Protein AF-S4GES2-F1 (afdb_monomer)

Radius of gyration: 15.38 Å; Cα contacts (8 Å, |Δi|>4): 86; chains: 1; bounding box: 32×27×55 Å

Foldseek 3Di:
DDPPPPPPPQQFDQALLQVQLVVQLVVCVVVVHDPVVSNLLSNLSSVVNRRDPDNHDPPDDSVSSVVSSVVVVPPD

Sequence (76 aa):
RGNGGEGVRAVGNDNGSSDAATAALIYARYNHFDNTKTGRFAVAAAALNTESVEAVHESMTPELVMERMENIHERV

InterPro domains:
  IPR029056 Ribokinase-like [G3DSA:3.40.1190.20] (5-75)
  IPR029056 Ribokinase-like [SSF53613] (11-70)

Mean predicted aligned error: 8.87 Å

Organism: NCBI:txid1261066

Structure (mmCIF, N/CA/C/O backbone):
data_AF-S4GES2-F1
#
_entry.id   AF-S4GES2-F1
#
loop_
_atom_site.group_PDB
_atom_site.id
_atom_site.type_symbol
_atom_site.label_atom_id
_atom_site.label_alt_id
_atom_si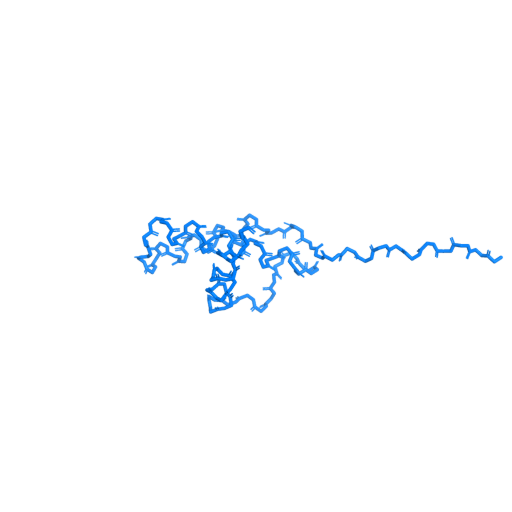te.label_comp_id
_atom_site.label_asym_id
_atom_site.label_entity_id
_atom_site.label_seq_id
_atom_site.pdbx_PDB_ins_code
_atom_site.Cartn_x
_atom_site.Cartn_y
_atom_site.Cartn_z
_atom_site.occupancy
_atom_site.B_iso_or_equiv
_atom_site.auth_seq_id
_atom_site.auth_comp_id
_atom_site.auth_asym_id
_atom_site.auth_atom_id
_atom_site.pdbx_PDB_model_num
ATOM 1 N N . ARG A 1 1 ? 19.901 1.550 -42.449 1.00 40.41 1 ARG A N 1
ATOM 2 C CA . ARG A 1 1 ? 19.909 2.139 -41.088 1.00 40.41 1 ARG A CA 1
ATOM 3 C C . ARG A 1 1 ? 18.521 1.910 -40.514 1.00 40.41 1 ARG A C 1
ATOM 5 O O . ARG A 1 1 ? 17.585 2.507 -41.021 1.00 40.41 1 ARG A O 1
ATOM 12 N N . GLY A 1 2 ? 18.379 0.924 -39.628 1.00 39.31 2 GLY A N 1
ATOM 13 C CA . GLY A 1 2 ? 17.084 0.524 -39.080 1.00 39.31 2 GLY A CA 1
ATOM 14 C C . GLY A 1 2 ? 16.611 1.513 -38.023 1.00 39.31 2 GLY A C 1
ATOM 15 O O . GLY A 1 2 ? 17.375 1.847 -37.121 1.00 39.31 2 GLY A O 1
ATOM 16 N N . ASN A 1 3 ? 15.362 1.956 -38.148 1.00 48.28 3 ASN A N 1
ATOM 17 C CA . ASN A 1 3 ? 14.609 2.574 -37.064 1.00 48.28 3 ASN A CA 1
ATOM 18 C C . ASN A 1 3 ? 14.267 1.469 -36.059 1.00 48.28 3 ASN A C 1
ATOM 20 O O . ASN A 1 3 ? 13.213 0.843 -36.147 1.00 48.28 3 ASN A O 1
ATOM 24 N N . GLY A 1 4 ? 15.200 1.173 -35.155 1.00 40.84 4 GLY A N 1
ATOM 25 C CA . GLY A 1 4 ? 14.896 0.417 -33.949 1.00 40.84 4 GLY A CA 1
ATOM 26 C C . GLY A 1 4 ? 14.105 1.340 -33.041 1.00 40.84 4 GLY A C 1
ATOM 27 O O . GLY A 1 4 ? 14.674 2.284 -32.503 1.00 40.84 4 GLY A O 1
ATOM 28 N N . GLY A 1 5 ? 12.793 1.118 -32.960 1.00 42.12 5 GLY A N 1
ATOM 29 C CA . GLY A 1 5 ? 11.935 1.834 -32.032 1.00 42.12 5 GLY A CA 1
ATOM 30 C C . GLY A 1 5 ? 12.539 1.755 -30.638 1.00 42.12 5 GLY A C 1
ATOM 31 O O . GLY A 1 5 ? 12.769 0.660 -30.124 1.00 42.12 5 GLY A O 1
ATOM 32 N N . GLU A 1 6 ? 12.813 2.916 -30.052 1.00 46.19 6 GLU A N 1
ATOM 33 C CA . GLU A 1 6 ? 12.950 3.053 -28.611 1.00 46.19 6 GLU A CA 1
ATOM 34 C C . GLU A 1 6 ? 11.610 2.608 -28.026 1.00 46.19 6 GLU A C 1
ATOM 36 O O . GLU A 1 6 ? 10.650 3.372 -27.942 1.00 46.19 6 GLU A O 1
ATOM 41 N N . GLY A 1 7 ? 11.504 1.307 -27.748 1.00 44.75 7 GLY A N 1
ATOM 42 C CA . GLY A 1 7 ? 10.383 0.744 -27.028 1.00 44.75 7 GLY A CA 1
ATOM 43 C C . GLY A 1 7 ? 10.274 1.526 -25.736 1.00 44.75 7 GLY A C 1
ATOM 44 O O . GLY A 1 7 ? 11.229 1.564 -24.960 1.00 44.75 7 GLY A O 1
ATOM 45 N N . VAL A 1 8 ? 9.139 2.198 -25.557 1.00 49.84 8 VAL A N 1
ATOM 46 C CA . VAL A 1 8 ? 8.758 2.841 -24.305 1.00 49.84 8 VAL A CA 1
ATOM 47 C C . VAL A 1 8 ? 9.073 1.839 -23.198 1.00 49.84 8 VAL A C 1
ATOM 49 O O . VAL A 1 8 ? 8.440 0.785 -23.128 1.00 49.84 8 VAL A O 1
ATOM 52 N N . ARG A 1 9 ? 10.111 2.103 -22.392 1.00 47.81 9 ARG A N 1
ATOM 53 C CA . ARG A 1 9 ? 10.368 1.297 -21.197 1.00 47.81 9 ARG A CA 1
ATOM 54 C C . ARG A 1 9 ? 9.098 1.406 -20.370 1.00 47.81 9 ARG A C 1
ATOM 56 O O . ARG A 1 9 ? 8.728 2.518 -20.000 1.00 47.81 9 ARG A O 1
ATOM 63 N N . ALA A 1 10 ? 8.418 0.284 -20.152 1.00 49.62 10 ALA A N 1
ATOM 64 C CA . ALA A 1 10 ? 7.269 0.240 -19.266 1.00 49.62 10 ALA A CA 1
ATOM 65 C C . ALA A 1 10 ? 7.703 0.836 -17.922 1.00 49.62 10 ALA A C 1
ATOM 67 O O . ALA A 1 10 ? 8.622 0.333 -17.272 1.00 49.62 10 ALA A O 1
ATOM 68 N N . VAL A 1 11 ? 7.118 1.979 -17.576 1.00 56.25 11 VAL A N 1
ATOM 69 C CA . VAL A 1 11 ? 7.280 2.599 -16.265 1.00 56.25 11 VAL A CA 1
ATOM 70 C C . VAL A 1 11 ? 6.324 1.826 -15.369 1.00 56.25 11 VAL A C 1
ATOM 72 O O . VAL A 1 11 ? 5.143 2.155 -15.311 1.00 56.25 11 VAL A O 1
ATOM 75 N N . GLY A 1 12 ? 6.815 0.729 -14.788 1.00 61.78 12 GLY A N 1
ATOM 76 C CA . GLY A 1 12 ? 6.034 -0.092 -13.871 1.00 61.78 12 GLY A CA 1
ATOM 77 C C . GLY A 1 12 ? 5.462 -1.402 -14.421 1.00 61.78 12 GLY A C 1
ATOM 78 O O . GLY A 1 12 ? 5.244 -1.557 -15.624 1.00 61.78 12 GLY A O 1
ATOM 79 N N . ASN A 1 13 ? 5.218 -2.340 -13.508 1.00 72.69 13 ASN A N 1
ATOM 80 C CA . ASN A 1 13 ? 4.644 -3.667 -13.700 1.00 72.69 13 ASN A CA 1
ATOM 81 C C . ASN A 1 13 ? 3.452 -3.833 -12.742 1.00 72.69 13 ASN A C 1
ATOM 83 O O . ASN A 1 13 ? 3.585 -3.651 -11.535 1.00 72.69 13 ASN A O 1
ATOM 87 N N . ASP A 1 14 ? 2.275 -4.170 -13.266 1.00 76.12 14 ASP A N 1
ATOM 88 C CA . ASP A 1 14 ? 1.052 -4.342 -12.474 1.00 76.12 14 ASP A CA 1
ATOM 89 C C . ASP A 1 14 ? 0.907 -5.740 -11.855 1.00 76.12 14 ASP A C 1
ATOM 91 O O . ASP A 1 14 ? 0.045 -5.948 -10.989 1.00 76.12 14 ASP A O 1
ATOM 95 N N . ASN A 1 15 ? 1.768 -6.685 -12.243 1.00 81.94 15 ASN A N 1
ATOM 96 C CA . ASN A 1 15 ? 1.832 -8.006 -11.631 1.00 81.94 15 ASN A CA 1
ATOM 97 C C . ASN A 1 15 ? 2.052 -7.885 -10.120 1.00 81.94 15 ASN A C 1
ATOM 99 O O . ASN A 1 15 ? 2.835 -7.060 -9.661 1.00 81.94 15 ASN A O 1
ATOM 103 N N . GLY A 1 16 ? 1.344 -8.707 -9.343 1.00 84.38 16 GLY A N 1
ATOM 104 C CA . GLY A 1 16 ? 1.453 -8.732 -7.881 1.00 84.38 16 GLY A CA 1
ATOM 105 C C . GLY A 1 16 ? 0.791 -7.552 -7.158 1.00 84.38 16 GLY A C 1
ATOM 106 O O . GLY A 1 16 ? 0.753 -7.542 -5.930 1.00 84.38 16 GLY A O 1
ATOM 107 N N . SER A 1 17 ? 0.195 -6.585 -7.867 1.00 88.06 17 SER A N 1
ATOM 108 C CA . SER A 1 17 ? -0.477 -5.437 -7.234 1.00 88.06 17 SER A CA 1
ATOM 109 C C . SER A 1 17 ? -1.670 -5.841 -6.353 1.00 88.06 17 SER A C 1
ATOM 111 O O . SER A 1 17 ? -1.858 -5.278 -5.273 1.00 88.06 17 SER A O 1
ATOM 113 N N . SER A 1 18 ? -2.446 -6.856 -6.755 1.00 89.62 18 SER A N 1
ATOM 114 C CA . SER A 1 18 ? -3.528 -7.426 -5.938 1.00 89.62 18 SER A CA 1
ATOM 115 C C . SER A 1 18 ? -3.008 -8.159 -4.702 1.00 89.62 18 SER A C 1
ATOM 117 O O . SER A 1 18 ? -3.634 -8.106 -3.640 1.00 89.62 18 SER A O 1
ATOM 119 N N . ASP A 1 19 ? -1.858 -8.820 -4.824 1.00 90.69 19 ASP A N 1
ATOM 120 C CA . ASP A 1 19 ? -1.223 -9.550 -3.727 1.00 90.69 19 ASP A CA 1
ATOM 121 C C . ASP A 1 19 ? -0.662 -8.562 -2.701 1.00 90.69 19 ASP A C 1
ATOM 123 O O . ASP A 1 19 ? -0.919 -8.703 -1.504 1.00 90.69 19 ASP A O 1
ATOM 127 N N . ALA A 1 20 ? -0.006 -7.494 -3.170 1.00 91.56 20 ALA A N 1
ATOM 128 C CA . ALA A 1 20 ? 0.450 -6.376 -2.350 1.00 91.56 20 ALA A CA 1
ATOM 129 C C . ALA A 1 20 ? -0.719 -5.693 -1.617 1.00 91.56 20 ALA A C 1
ATOM 131 O O . ALA A 1 20 ? -0.647 -5.476 -0.406 1.00 91.56 20 ALA A O 1
ATOM 132 N N . ALA A 1 21 ? -1.833 -5.427 -2.312 1.00 93.81 21 ALA A N 1
ATOM 133 C CA . ALA A 1 21 ? -3.044 -4.881 -1.695 1.00 93.81 21 ALA A CA 1
ATOM 134 C C . ALA A 1 21 ? -3.591 -5.801 -0.593 1.00 93.81 21 ALA A C 1
ATOM 136 O O . ALA A 1 21 ? -3.963 -5.343 0.489 1.00 93.81 21 ALA A O 1
ATOM 137 N N . THR A 1 22 ? -3.625 -7.107 -0.857 1.00 95.25 22 THR A N 1
ATOM 138 C CA . THR A 1 22 ? -4.142 -8.112 0.078 1.00 95.25 22 THR A CA 1
ATOM 139 C C . THR A 1 22 ? -3.245 -8.242 1.307 1.00 95.25 22 THR A C 1
ATOM 141 O O . THR A 1 22 ? -3.743 -8.233 2.434 1.00 95.25 22 THR A O 1
ATOM 144 N N . ALA A 1 23 ? -1.925 -8.292 1.122 1.00 93.81 23 ALA A N 1
ATOM 145 C CA . ALA A 1 23 ? -0.959 -8.315 2.216 1.00 93.81 23 ALA A CA 1
ATOM 146 C C . ALA A 1 23 ? -1.066 -7.054 3.088 1.00 93.81 23 ALA A C 1
ATOM 148 O O . ALA A 1 23 ? -1.125 -7.145 4.317 1.00 93.81 23 ALA A O 1
ATOM 149 N N . ALA A 1 24 ? -1.184 -5.882 2.461 1.00 95.00 24 ALA A N 1
ATOM 150 C CA . ALA A 1 24 ? -1.382 -4.613 3.152 1.00 95.00 24 ALA A CA 1
ATOM 151 C C . ALA A 1 24 ? -2.711 -4.567 3.923 1.00 95.00 24 ALA A C 1
ATOM 153 O O . ALA A 1 24 ? -2.757 -4.051 5.041 1.00 95.00 24 ALA A O 1
ATOM 154 N N . LEU A 1 25 ? -3.782 -5.156 3.383 1.00 95.62 25 LEU A N 1
ATOM 155 C CA . LEU A 1 25 ? -5.067 -5.276 4.073 1.00 95.62 25 LEU A CA 1
ATOM 156 C C . LEU A 1 25 ? -4.947 -6.147 5.330 1.00 95.62 25 LEU A C 1
ATOM 158 O O . LEU A 1 25 ? -5.424 -5.751 6.395 1.00 95.62 25 LEU A O 1
ATOM 162 N N . ILE A 1 26 ? -4.280 -7.302 5.234 1.00 96.31 26 ILE A N 1
A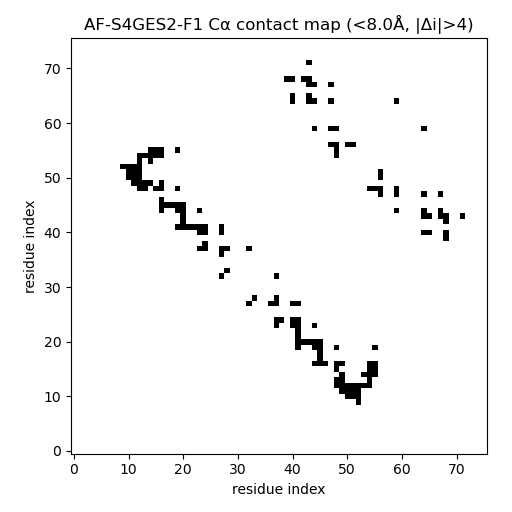TOM 163 C CA . ILE A 1 26 ? -4.025 -8.188 6.380 1.00 96.31 26 ILE A CA 1
ATOM 164 C C . ILE A 1 26 ? -3.203 -7.452 7.445 1.00 96.31 26 ILE A C 1
ATOM 166 O O . ILE A 1 26 ? -3.585 -7.446 8.616 1.00 96.31 26 ILE A O 1
ATOM 170 N N . TYR A 1 27 ? -2.126 -6.775 7.038 1.00 95.00 27 TYR A N 1
ATOM 171 C CA . TYR A 1 27 ? -1.286 -5.978 7.931 1.00 95.00 27 TYR A CA 1
ATOM 172 C C . TYR A 1 27 ? -2.088 -4.885 8.650 1.00 95.00 27 TYR A C 1
ATOM 174 O O . TYR A 1 27 ? -2.032 -4.775 9.876 1.00 95.00 27 TYR A O 1
ATOM 182 N N . ALA A 1 28 ? -2.870 -4.092 7.916 1.00 95.19 28 ALA A N 1
ATOM 183 C CA . ALA A 1 28 ? -3.651 -2.997 8.485 1.00 95.19 28 ALA A CA 1
ATOM 184 C C . ALA A 1 28 ? -4.706 -3.502 9.483 1.00 95.19 28 ALA A C 1
ATOM 186 O O . ALA A 1 28 ? -4.895 -2.900 10.543 1.00 95.19 28 ALA A O 1
ATOM 187 N N . ARG A 1 29 ? -5.353 -4.640 9.194 1.00 93.94 29 ARG A N 1
ATOM 188 C CA . ARG A 1 29 ? -6.325 -5.258 10.109 1.00 93.94 29 ARG A CA 1
ATOM 189 C C . ARG A 1 29 ? -5.671 -5.829 11.358 1.00 93.94 29 ARG A C 1
ATOM 191 O O . ARG A 1 29 ? -6.214 -5.641 12.444 1.00 93.94 29 ARG A O 1
ATOM 198 N N . TYR A 1 30 ? -4.509 -6.465 11.217 1.00 95.75 30 TYR A N 1
ATOM 199 C CA . TYR A 1 30 ? -3.714 -6.937 12.351 1.00 95.75 30 TYR A CA 1
ATOM 200 C C . TYR A 1 30 ? -3.302 -5.783 13.280 1.00 95.75 30 TYR A C 1
ATOM 202 O O . TYR A 1 30 ? -3.331 -5.930 14.495 1.00 95.75 30 TYR A O 1
ATOM 210 N N . ASN A 1 31 ? -3.009 -4.607 12.716 1.00 96.00 31 ASN A N 1
ATOM 211 C CA . ASN A 1 31 ? -2.652 -3.394 13.461 1.00 96.00 31 ASN A CA 1
ATOM 212 C C . ASN A 1 31 ? -3.862 -2.520 13.850 1.00 96.00 31 ASN A C 1
ATOM 214 O O . ASN A 1 31 ? -3.696 -1.347 14.187 1.00 96.00 31 ASN A O 1
ATOM 218 N N . HIS A 1 32 ? -5.079 -3.071 13.809 1.00 95.69 32 HIS A N 1
ATOM 219 C CA . HIS A 1 32 ? -6.315 -2.410 14.245 1.00 95.69 32 HIS A CA 1
ATOM 220 C C . HIS A 1 32 ? -6.614 -1.061 13.569 1.00 95.69 32 HIS A C 1
ATOM 222 O O . HIS A 1 32 ? -7.235 -0.183 14.169 1.00 95.69 32 HIS A O 1
ATOM 228 N N . PHE A 1 33 ? -6.211 -0.880 12.309 1.00 94.44 33 PHE A N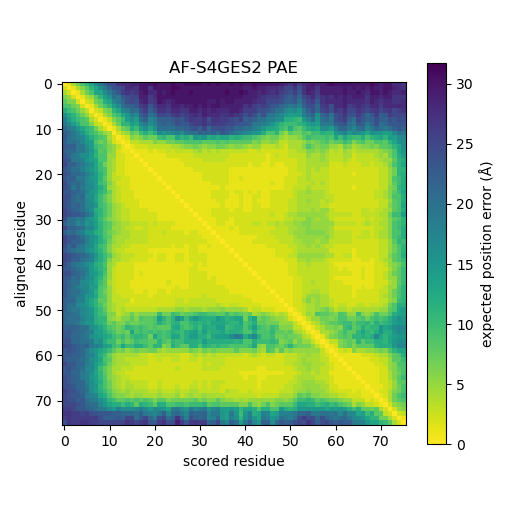 1
ATOM 229 C CA . PHE A 1 33 ? -6.628 0.292 11.542 1.00 94.44 33 PHE A CA 1
ATOM 230 C C . PHE A 1 33 ? -8.149 0.271 11.341 1.00 94.44 33 PHE A C 1
ATOM 232 O O . PHE A 1 33 ? -8.757 -0.789 11.150 1.00 94.44 33 PHE A O 1
ATOM 239 N N . ASP A 1 34 ? -8.774 1.450 11.339 1.00 93.50 34 ASP A N 1
ATOM 240 C CA . ASP A 1 34 ? -10.180 1.553 10.957 1.00 93.50 34 ASP A CA 1
ATOM 241 C C . ASP A 1 34 ? -10.385 1.139 9.484 1.00 93.50 34 ASP A C 1
ATOM 243 O O . ASP A 1 34 ? -9.434 1.004 8.704 1.00 93.50 34 ASP A O 1
ATOM 247 N N . ASN A 1 35 ? -11.639 0.899 9.092 1.00 90.25 35 ASN A N 1
ATOM 248 C CA . ASN A 1 35 ? -11.961 0.420 7.744 1.00 90.25 35 ASN A CA 1
ATOM 249 C C . ASN A 1 35 ? -11.489 1.390 6.646 1.00 90.25 35 ASN A C 1
ATOM 251 O O . ASN A 1 35 ? -11.021 0.951 5.595 1.00 90.25 35 ASN A O 1
ATOM 255 N N . THR A 1 36 ? -11.584 2.697 6.895 1.00 89.94 36 THR A N 1
ATOM 256 C CA . THR A 1 36 ? -11.199 3.743 5.943 1.00 89.94 36 THR A CA 1
ATOM 257 C C . THR A 1 36 ? -9.686 3.755 5.751 1.00 89.94 36 THR A C 1
ATOM 259 O O . THR A 1 36 ? -9.206 3.717 4.618 1.00 89.94 36 THR A O 1
ATOM 262 N N . LYS A 1 37 ? -8.922 3.747 6.847 1.00 92.12 37 LYS A N 1
ATOM 263 C CA . LYS A 1 37 ? -7.459 3.697 6.835 1.00 92.12 37 LYS A CA 1
ATOM 264 C C . LYS A 1 37 ? -6.955 2.384 6.236 1.00 92.12 37 LYS A C 1
ATOM 266 O O . LYS A 1 37 ? -6.029 2.405 5.437 1.00 92.12 37 LYS A O 1
ATOM 271 N N . THR A 1 38 ? -7.608 1.262 6.540 1.00 93.69 38 THR A N 1
ATOM 272 C CA . THR A 1 38 ? -7.298 -0.057 5.960 1.00 93.69 38 THR A CA 1
ATOM 273 C C . THR A 1 38 ? -7.402 -0.041 4.436 1.00 93.69 38 THR A C 1
ATOM 275 O O . THR A 1 38 ? -6.461 -0.437 3.752 1.00 93.69 38 THR A O 1
ATOM 278 N N . GLY A 1 39 ? -8.531 0.429 3.891 1.00 91.44 39 GLY A N 1
ATOM 279 C CA . GLY A 1 39 ? -8.736 0.465 2.442 1.00 91.44 39 GLY A CA 1
ATOM 280 C C . GLY A 1 39 ? -7.714 1.357 1.736 1.00 91.44 39 GLY A C 1
ATOM 281 O O . GLY A 1 39 ? -7.147 0.969 0.718 1.00 91.44 39 GLY A O 1
ATOM 282 N N . ARG A 1 40 ? -7.418 2.525 2.315 1.00 91.56 40 ARG A N 1
ATOM 283 C CA . ARG A 1 40 ? -6.426 3.462 1.769 1.00 91.56 40 ARG A CA 1
ATOM 284 C C . ARG A 1 40 ? -5.009 2.896 1.799 1.00 91.56 40 ARG A C 1
ATOM 286 O O . ARG A 1 40 ? -4.293 3.023 0.812 1.00 91.56 40 ARG A O 1
ATOM 293 N N . PHE A 1 41 ? -4.633 2.237 2.890 1.00 94.06 41 PHE A N 1
ATOM 294 C CA . PHE A 1 41 ? -3.331 1.590 3.026 1.00 94.06 41 PHE A CA 1
ATOM 295 C C . PHE A 1 41 ? -3.141 0.483 1.976 1.00 94.06 41 PHE A C 1
ATOM 297 O O . PHE A 1 41 ? -2.099 0.411 1.330 1.00 94.06 41 PHE A O 1
ATOM 304 N N . ALA A 1 42 ? -4.179 -0.320 1.721 1.00 94.50 42 ALA A N 1
ATOM 305 C CA . ALA A 1 42 ? -4.152 -1.343 0.675 1.00 94.50 42 ALA A CA 1
ATOM 306 C C . ALA A 1 42 ? -4.017 -0.752 -0.741 1.00 94.50 42 ALA A C 1
ATOM 308 O O . ALA A 1 42 ? -3.222 -1.245 -1.540 1.00 94.50 42 ALA A O 1
ATOM 309 N N . VAL A 1 43 ? -4.744 0.330 -1.047 1.00 92.94 43 VAL A N 1
ATOM 310 C CA . VAL A 1 43 ? -4.628 1.038 -2.336 1.00 92.94 43 VAL A CA 1
ATOM 311 C C . VAL A 1 43 ? -3.232 1.641 -2.516 1.00 92.94 43 VAL A C 1
ATOM 313 O O . VAL A 1 43 ? -2.665 1.552 -3.602 1.00 92.94 43 VAL A O 1
ATOM 316 N N . ALA A 1 44 ? -2.657 2.218 -1.459 1.00 92.12 44 ALA A N 1
ATOM 317 C CA . ALA A 1 44 ? -1.308 2.772 -1.491 1.00 92.12 44 ALA A CA 1
ATOM 318 C C . ALA A 1 44 ? -0.248 1.698 -1.770 1.00 92.12 44 ALA A C 1
ATOM 320 O O . ALA A 1 44 ? 0.631 1.920 -2.600 1.00 92.1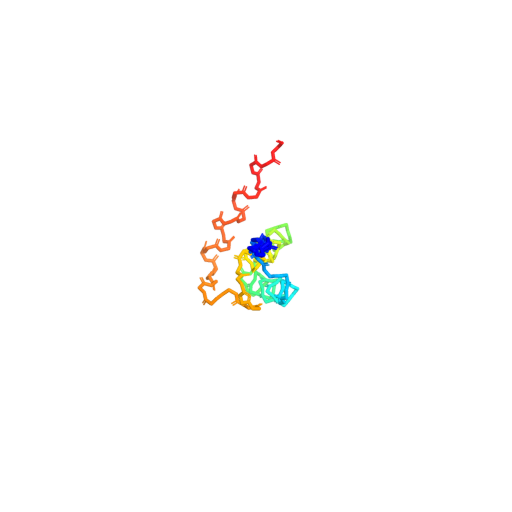2 44 ALA A O 1
ATOM 321 N N . ALA A 1 45 ? -0.368 0.521 -1.148 1.00 92.44 45 ALA A N 1
ATOM 322 C CA . ALA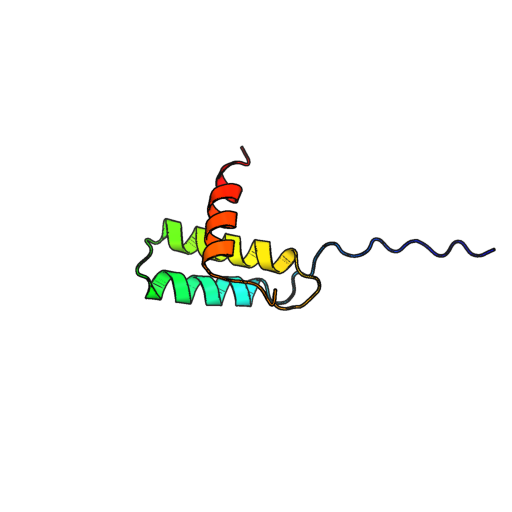 A 1 45 ? 0.524 -0.608 -1.403 1.00 92.44 45 ALA A CA 1
ATOM 323 C C . ALA A 1 45 ? 0.413 -1.109 -2.850 1.00 92.44 45 ALA A C 1
ATOM 325 O O . ALA A 1 45 ? 1.430 -1.303 -3.512 1.00 92.44 45 ALA A O 1
ATOM 326 N N . ALA A 1 46 ? -0.808 -1.246 -3.376 1.00 91.00 46 ALA A N 1
ATOM 327 C CA . ALA A 1 46 ? -1.026 -1.626 -4.770 1.00 91.00 46 ALA A CA 1
ATOM 328 C C . ALA A 1 46 ? -0.377 -0.622 -5.733 1.00 91.00 46 ALA A C 1
ATOM 330 O O . ALA A 1 46 ? 0.359 -1.015 -6.634 1.00 91.00 46 ALA A O 1
ATOM 331 N N . ALA A 1 47 ? -0.608 0.674 -5.505 1.00 88.62 47 ALA A N 1
ATOM 332 C CA . ALA A 1 47 ? -0.06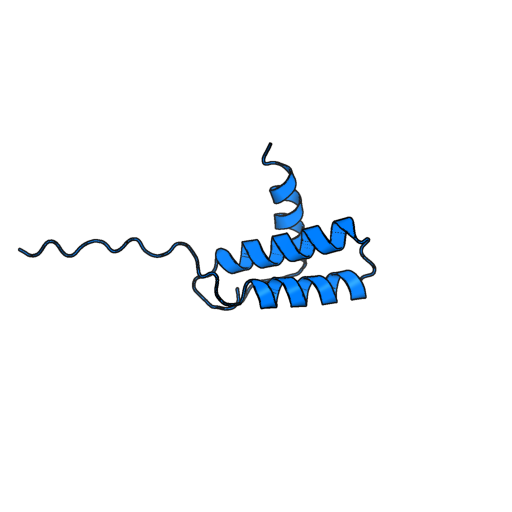1 1.745 -6.329 1.00 88.62 47 ALA A CA 1
ATOM 333 C C . ALA A 1 47 ? 1.474 1.774 -6.295 1.00 88.62 47 ALA A C 1
ATOM 335 O O . ALA A 1 47 ? 2.092 1.898 -7.346 1.00 88.62 47 ALA A O 1
ATOM 336 N N . LEU A 1 48 ? 2.093 1.609 -5.121 1.00 87.31 48 LEU A N 1
ATOM 337 C CA . LEU A 1 48 ? 3.552 1.497 -5.011 1.00 87.31 48 LEU A CA 1
ATOM 338 C C . LEU A 1 48 ? 4.086 0.279 -5.761 1.00 87.31 48 LEU A C 1
ATOM 340 O O . LEU A 1 48 ? 5.117 0.374 -6.417 1.00 87.31 48 LEU A O 1
ATOM 344 N N . ASN A 1 49 ? 3.380 -0.855 -5.712 1.00 88.31 49 ASN A N 1
ATOM 345 C CA . ASN A 1 49 ? 3.814 -2.046 -6.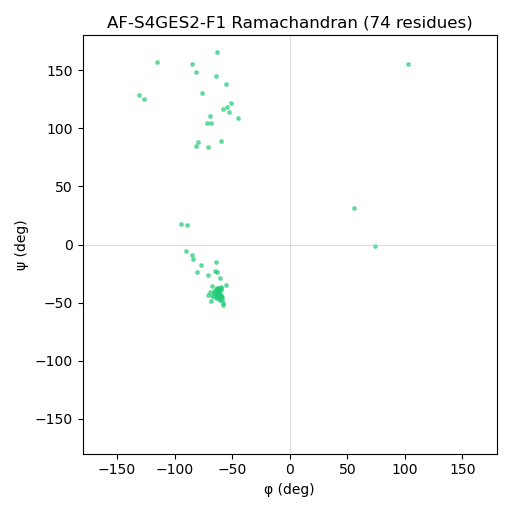436 1.00 88.31 49 ASN A CA 1
ATOM 346 C C . ASN A 1 49 ? 3.869 -1.799 -7.945 1.00 88.31 49 ASN A C 1
ATOM 348 O O . ASN A 1 49 ? 4.819 -2.226 -8.590 1.00 88.31 49 ASN A O 1
ATOM 352 N N . THR A 1 50 ? 2.903 -1.044 -8.483 1.00 85.00 50 THR A N 1
ATOM 353 C CA . THR A 1 50 ? 2.895 -0.697 -9.910 1.00 85.00 50 THR A CA 1
ATOM 354 C C . THR A 1 50 ? 4.069 0.171 -10.342 1.00 85.00 50 THR A C 1
ATOM 356 O O . THR A 1 50 ? 4.314 0.265 -11.532 1.00 85.00 50 THR A O 1
ATOM 359 N N . GLU A 1 51 ? 4.811 0.797 -9.425 1.00 82.12 51 GLU A N 1
ATOM 360 C CA . GLU A 1 51 ? 5.998 1.597 -9.763 1.00 82.12 51 GLU A CA 1
ATOM 361 C C . GLU A 1 51 ? 7.265 0.731 -9.917 1.00 82.12 51 GLU A C 1
ATOM 363 O O . GLU A 1 51 ? 8.270 1.190 -10.463 1.00 82.12 51 GLU A O 1
ATOM 368 N N . SER A 1 52 ? 7.212 -0.536 -9.492 1.00 73.81 52 SER A N 1
ATOM 369 C CA . SER A 1 52 ? 8.291 -1.514 -9.646 1.00 73.81 52 SER A CA 1
ATOM 370 C C . SER A 1 52 ? 8.291 -2.136 -11.042 1.00 73.81 52 SER A C 1
ATOM 372 O O . SER A 1 52 ? 7.239 -2.335 -11.637 1.00 73.81 52 SER A O 1
ATOM 374 N N . VAL A 1 53 ? 9.464 -2.507 -11.563 1.00 71.50 53 VAL A N 1
ATOM 375 C CA . VAL A 1 53 ? 9.567 -3.390 -12.745 1.00 71.50 53 VAL A CA 1
ATOM 376 C C . VAL A 1 53 ? 9.395 -4.870 -12.372 1.00 71.50 53 VAL A C 1
ATOM 378 O O . VAL A 1 53 ? 8.977 -5.683 -13.197 1.00 71.50 53 VAL A O 1
ATOM 381 N N . GLU A 1 54 ? 9.665 -5.205 -11.112 1.00 67.62 54 GLU A N 1
ATOM 382 C CA . GLU A 1 54 ? 9.505 -6.537 -10.529 1.00 67.62 54 GLU A CA 1
ATOM 383 C C . GLU A 1 54 ? 8.066 -6.765 -10.053 1.00 67.62 54 GLU A C 1
ATOM 385 O O . GLU A 1 54 ? 7.368 -5.816 -9.700 1.00 67.62 54 GLU A O 1
ATOM 390 N N . ALA A 1 55 ? 7.635 -8.030 -9.984 1.00 59.06 55 ALA A N 1
ATOM 391 C CA . ALA A 1 55 ? 6.284 -8.397 -9.536 1.00 59.06 55 ALA A CA 1
ATOM 392 C C . ALA A 1 55 ? 5.994 -8.007 -8.071 1.00 59.06 55 ALA A C 1
ATOM 394 O O . ALA A 1 55 ? 4.839 -7.850 -7.682 1.00 59.06 55 ALA A O 1
ATOM 395 N N . VAL A 1 56 ? 7.039 -7.853 -7.257 1.00 62.25 56 VAL A N 1
ATOM 396 C CA . VAL A 1 56 ? 6.948 -7.333 -5.891 1.00 62.25 56 VAL A CA 1
ATOM 397 C C . VAL A 1 56 ? 7.997 -6.245 -5.733 1.00 62.25 56 VAL A C 1
ATOM 399 O O . VAL A 1 56 ? 9.170 -6.466 -6.027 1.00 62.25 56 VAL A O 1
ATOM 402 N N . HIS A 1 57 ? 7.589 -5.073 -5.256 1.00 68.12 57 HIS A N 1
ATOM 403 C CA . HIS A 1 57 ? 8.531 -4.006 -4.929 1.00 68.12 57 HIS A CA 1
ATOM 404 C C . HIS A 1 57 ? 9.382 -4.420 -3.711 1.00 68.12 57 HIS A C 1
ATOM 406 O O . HIS A 1 57 ? 8.905 -4.394 -2.578 1.00 68.12 57 HIS A O 1
ATOM 412 N N . GLU A 1 58 ? 10.647 -4.800 -3.920 1.00 69.75 58 GLU A N 1
ATOM 413 C CA . GLU A 1 58 ? 11.501 -5.422 -2.885 1.00 69.75 58 GLU A CA 1
ATOM 414 C C . GLU A 1 58 ? 11.732 -4.545 -1.644 1.00 69.75 5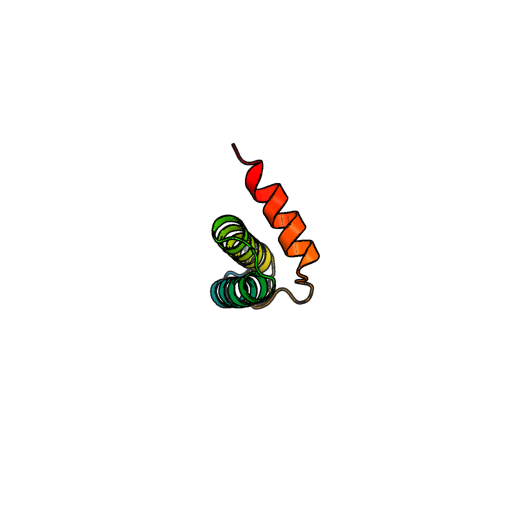8 GLU A C 1
ATOM 416 O O . GLU A 1 58 ? 11.911 -5.053 -0.540 1.00 69.75 58 GLU A O 1
ATOM 421 N N . SER A 1 59 ? 11.699 -3.222 -1.804 1.00 69.62 59 SER A N 1
ATOM 422 C CA . SER A 1 59 ? 11.830 -2.268 -0.697 1.00 69.62 59 SER A CA 1
ATOM 423 C C . SER A 1 59 ? 10.488 -1.799 -0.117 1.00 69.62 59 SER A C 1
ATOM 425 O O . SER A 1 59 ? 10.440 -0.742 0.513 1.00 69.62 59 SER A O 1
ATOM 427 N N . MET A 1 60 ? 9.381 -2.509 -0.366 1.00 79.75 60 MET A N 1
ATOM 428 C CA . MET A 1 60 ? 8.076 -2.124 0.173 1.00 79.75 60 MET A CA 1
ATOM 429 C C . MET A 1 60 ? 8.042 -2.326 1.692 1.00 79.75 60 MET A C 1
ATOM 431 O O . MET A 1 60 ? 8.013 -3.454 2.181 1.00 79.75 60 MET A O 1
ATOM 435 N N . THR A 1 61 ? 8.008 -1.221 2.440 1.00 89.44 61 THR A N 1
ATOM 436 C CA . THR A 1 61 ? 7.835 -1.218 3.900 1.00 89.44 61 THR A CA 1
ATOM 437 C C . THR A 1 61 ? 6.519 -0.544 4.299 1.00 89.44 61 THR A C 1
ATOM 439 O O . THR A 1 61 ? 5.994 0.276 3.539 1.00 89.44 61 THR A O 1
ATOM 442 N N . PRO A 1 62 ? 5.963 -0.843 5.489 1.00 88.19 62 PRO A N 1
ATOM 443 C CA . PRO A 1 62 ? 4.760 -0.171 5.974 1.00 88.19 62 PRO A CA 1
ATOM 444 C C . PRO A 1 62 ? 4.878 1.358 6.024 1.00 88.19 62 PRO A C 1
ATOM 446 O O . PRO A 1 62 ? 3.902 2.051 5.753 1.00 88.19 62 PRO A O 1
ATOM 449 N N . GLU A 1 63 ? 6.062 1.889 6.331 1.00 91.00 63 GLU A N 1
ATOM 450 C CA . GLU A 1 63 ? 6.338 3.328 6.396 1.00 91.00 63 GLU A CA 1
ATOM 451 C C . GLU A 1 63 ? 6.219 3.983 5.018 1.00 91.00 63 GLU A C 1
ATOM 453 O O . GLU A 1 63 ? 5.555 5.008 4.882 1.00 91.00 63 GLU A O 1
ATOM 458 N N . LEU A 1 64 ? 6.780 3.353 3.983 1.00 89.12 64 LEU A N 1
ATOM 459 C CA . LEU A 1 64 ? 6.676 3.840 2.608 1.00 89.12 64 LEU A CA 1
ATOM 460 C C . LEU A 1 64 ? 5.221 3.813 2.113 1.00 89.12 64 LEU A C 1
ATOM 462 O O . LEU A 1 64 ? 4.761 4.731 1.435 1.00 89.12 64 LEU A O 1
ATOM 466 N N . VAL A 1 65 ? 4.465 2.775 2.487 1.00 91.56 65 VAL A N 1
ATOM 467 C CA . VAL A 1 65 ? 3.031 2.684 2.173 1.00 91.56 65 VAL A CA 1
ATOM 468 C C . VAL A 1 65 ? 2.236 3.775 2.897 1.00 91.56 65 VAL A C 1
ATOM 470 O O . VAL A 1 65 ? 1.343 4.369 2.293 1.00 91.56 65 VAL A O 1
ATOM 473 N N . MET A 1 66 ? 2.563 4.077 4.159 1.00 90.62 66 MET A N 1
ATOM 474 C CA . MET A 1 66 ? 1.966 5.191 4.905 1.00 90.62 66 MET A CA 1
ATOM 475 C C . MET A 1 66 ? 2.248 6.539 4.228 1.00 90.62 66 MET A C 1
ATOM 477 O O . MET A 1 66 ? 1.311 7.302 4.009 1.00 90.62 66 MET A O 1
ATOM 481 N N . GLU A 1 67 ? 3.494 6.800 3.829 1.00 89.00 67 GLU A N 1
ATOM 482 C CA . GLU A 1 67 ? 3.876 8.023 3.110 1.00 89.00 67 GLU A CA 1
ATOM 483 C C . GLU A 1 67 ? 3.117 8.150 1.782 1.00 89.00 67 GLU A C 1
ATOM 485 O O . GLU A 1 67 ? 2.543 9.194 1.460 1.00 89.00 67 GLU A O 1
ATOM 490 N N . ARG A 1 68 ? 3.026 7.063 1.006 1.00 86.94 68 ARG A N 1
ATOM 491 C CA . ARG A 1 68 ? 2.238 7.071 -0.231 1.00 86.94 68 ARG A CA 1
ATOM 492 C C . ARG A 1 68 ? 0.756 7.320 0.034 1.00 86.94 68 ARG A C 1
ATOM 494 O O . ARG A 1 68 ? 0.116 8.036 -0.734 1.00 86.94 68 ARG A O 1
ATOM 501 N N . MET A 1 69 ? 0.202 6.716 1.080 1.00 89.44 69 MET A N 1
ATOM 502 C CA . MET A 1 69 ? -1.202 6.874 1.454 1.00 89.44 69 MET A CA 1
ATOM 503 C C . MET A 1 69 ? -1.546 8.338 1.759 1.00 89.44 69 MET A C 1
ATOM 505 O O . MET A 1 69 ? -2.623 8.788 1.366 1.00 89.44 69 MET A O 1
ATOM 509 N N . GLU A 1 70 ? -0.648 9.074 2.418 1.00 84.62 70 GLU A N 1
ATOM 510 C CA . GLU A 1 70 ? -0.798 10.515 2.668 1.00 84.62 70 GLU A CA 1
ATOM 511 C C . GLU A 1 70 ? -0.822 11.304 1.350 1.00 84.62 70 GLU A C 1
ATOM 513 O O . GLU A 1 70 ? -1.735 12.096 1.117 1.00 84.62 70 GLU A O 1
ATOM 518 N N . ASN A 1 71 ? 0.087 10.985 0.427 1.00 75.38 71 ASN A N 1
ATOM 519 C CA . ASN A 1 71 ? 0.206 11.659 -0.870 1.00 75.38 71 ASN A CA 1
ATOM 520 C C . ASN A 1 71 ? -0.945 11.358 -1.855 1.00 75.38 71 ASN A C 1
ATOM 522 O O . ASN A 1 71 ? -1.264 12.180 -2.714 1.00 75.38 71 ASN A O 1
ATOM 526 N N . ILE A 1 72 ? -1.613 10.202 -1.748 1.00 70.12 72 ILE A N 1
ATOM 527 C CA . ILE A 1 72 ? -2.800 9.883 -2.570 1.00 70.12 72 ILE A CA 1
ATOM 528 C C . ILE A 1 72 ? -3.972 10.830 -2.254 1.00 70.12 72 ILE A C 1
ATOM 530 O O . ILE A 1 72 ? -4.849 11.025 -3.096 1.00 70.12 72 ILE A O 1
ATOM 534 N N . HIS A 1 73 ? -3.988 11.450 -1.071 1.00 56.41 73 HIS A N 1
ATOM 535 C CA . HIS A 1 73 ? -5.061 12.348 -0.652 1.00 56.41 73 HIS A CA 1
ATOM 536 C C . HIS A 1 73 ? -4.997 13.748 -1.298 1.00 56.41 73 HIS A C 1
ATOM 538 O O . HIS A 1 73 ? -6.014 14.436 -1.312 1.00 56.41 73 HIS A O 1
ATOM 544 N N . GLU A 1 74 ? -3.857 14.158 -1.870 1.00 45.66 74 GLU A N 1
ATOM 545 C CA . GLU A 1 74 ? -3.660 15.521 -2.402 1.00 45.66 74 GLU A CA 1
ATOM 546 C C . GLU A 1 74 ? -4.042 15.710 -3.879 1.00 45.66 74 GLU A C 1
ATOM 548 O O . GLU A 1 74 ? -4.040 16.835 -4.380 1.00 45.66 74 GLU A O 1
ATOM 553 N N . ARG A 1 75 ? -4.406 14.646 -4.604 1.00 40.16 75 ARG A N 1
ATOM 554 C CA . ARG A 1 75 ? -4.919 14.787 -5.976 1.00 40.16 75 ARG A CA 1
ATOM 555 C C . ARG A 1 75 ? -6.408 15.150 -5.957 1.00 40.16 75 ARG A C 1
ATOM 557 O O . ARG A 1 75 ? -7.260 14.266 -6.035 1.00 40.16 75 ARG A O 1
ATOM 564 N N . VAL A 1 76 ? -6.674 16.454 -5.832 1.00 38.50 76 VAL A N 1
ATOM 565 C CA . VAL A 1 76 ? -7.960 17.123 -6.120 1.00 38.50 76 VAL A CA 1
ATOM 566 C C . VAL A 1 76 ? -8.036 17.486 -7.599 1.00 38.50 76 VAL A C 1
ATOM 568 O O . VAL A 1 76 ? -7.024 18.003 -8.124 1.00 38.50 76 VAL A O 1
#

Solvent-accessible surface area (backbone atoms only — not comparable to full-atom values): 4227 Å² total; per-residue (Å²): 136,81,86,73,74,82,68,77,73,72,86,31,24,67,50,48,18,69,55,40,19,50,52,35,35,54,51,28,54,75,70,68,45,53,73,69,58,20,54,43,38,11,51,23,29,19,55,55,20,29,65,20,80,42,55,60,43,89,83,73,43,74,65,59,25,50,55,43,36,60,59,64,70,70,76,122

Secondary structure (DSSP, 8-state):
----------S---TTHHHHHHHHHHHHHHTT--HHHHHHHHHHHHHHHTT-SSSS-TT--HHHHHHHHHHHTT--

Nearest PDB structures (foldseek):
  3kzh-assembly1_A  TM=9.232E-01  e=2.515E-03  Clostridium perfringen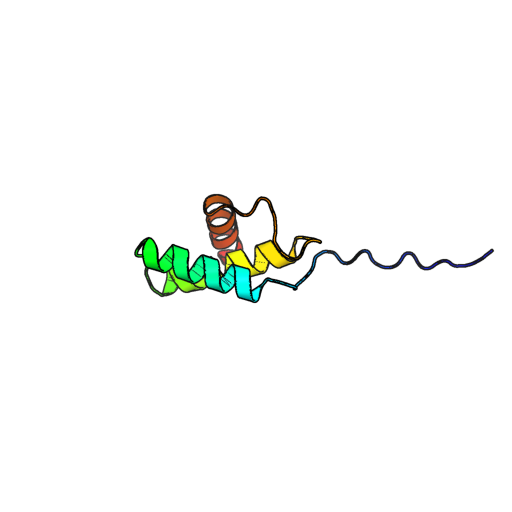s
  7vva-assembly1_A  TM=9.648E-01  e=8.006E-03  Escherichia coli
  7vva-assembly1_C  TM=9.618E-01  e=8.509E-03  Escherichia coli
  7vva-assembly1_D  TM=9.758E-01  e=9.612E-03  Escherichia coli
  7vva-assembly1_E  TM=9.654E-01  e=1.385E-02  Escherichia coli

pLDDT: mean 78.25, std 18.55, range [38.5, 96.31]